Protein AF-A0A5M9R0D1-F1 (afdb_monomer)

Solvent-accessible surface area (backbone atoms only — not comparable to full-atom values): 7743 Å² total; per-residue (Å²): 134,61,75,64,62,59,51,53,53,52,51,52,53,47,53,52,51,51,54,54,49,53,52,51,51,52,52,52,51,53,52,53,54,50,51,51,53,50,50,55,55,48,50,54,52,50,55,50,50,54,51,52,51,52,50,52,55,50,52,50,54,50,50,53,50,52,51,51,52,49,50,51,53,48,35,38,50,50,3,21,46,46,2,55,67,51,36,71,78,80,89,55,74,71,44,83,40,80,31,70,21,68,15,65,28,95,96,36,54,11,42,14,43,31,42,33,42,24,77,42,96,42,34,37,39,38,39,35,41,18,42,21,86,84,73,52,73,50,73,51,76,49,77,46,78,59,131

pLDDT: mean 85.67, std 12.07, range [50.94, 98.44]

Organism: NCBI:txid368603

Sequence (147 aa):
MDATTSLEADVDALNTRVSNASKKANITSNVATGNRKDIDQHTVKIEKNALDMLKNRQDLRGLENDLRETNERLDNGLAANAALNGLFQPYGIGKLNITAAMGGYNSTQAVAVGTGYRFNENIAMKTGVSYTGSNDVMYNMAVNLEW

Structure (mmCIF, N/CA/C/O backbone):
data_AF-A0A5M9R0D1-F1
#
_entry.id   AF-A0A5M9R0D1-F1
#
loop_
_atom_site.group_PDB
_atom_site.id
_atom_site.type_symbol
_atom_site.label_atom_id
_atom_site.label_alt_id
_atom_site.label_comp_id
_atom_site.label_asym_id
_atom_site.label_entity_id
_atom_site.label_seq_id
_atom_site.pdbx_PDB_ins_code
_atom_site.Cartn_x
_atom_site.Cartn_y
_atom_site.Cartn_z
_atom_site.occupancy
_atom_site.B_iso_or_equiv
_atom_site.auth_seq_id
_atom_site.auth_comp_id
_atom_site.auth_asym_id
_atom_site.auth_atom_id
_atom_site.pdbx_PDB_model_num
ATOM 1 N N . MET A 1 1 ? 53.443 12.398 -64.880 1.00 58.84 1 MET A N 1
ATOM 2 C CA . MET A 1 1 ? 52.920 11.449 -63.877 1.00 58.84 1 MET A CA 1
ATOM 3 C C . MET A 1 1 ? 52.079 10.450 -64.629 1.00 58.84 1 MET A C 1
ATOM 5 O O . MET A 1 1 ? 51.246 10.871 -65.421 1.00 58.84 1 MET A O 1
ATOM 9 N N . ASP A 1 2 ? 52.415 9.177 -64.480 1.00 79.25 2 ASP A N 1
ATOM 10 C CA . ASP A 1 2 ? 51.814 8.072 -65.220 1.00 79.25 2 ASP A CA 1
ATOM 11 C C . ASP A 1 2 ? 50.401 7.789 -64.677 1.00 79.25 2 ASP A C 1
ATOM 13 O O . ASP A 1 2 ? 50.167 7.923 -63.474 1.00 79.25 2 ASP A O 1
ATOM 17 N N . ALA A 1 3 ? 49.444 7.454 -65.545 1.00 79.31 3 ALA A N 1
ATOM 18 C CA . ALA A 1 3 ? 48.027 7.293 -65.177 1.00 79.31 3 ALA A CA 1
ATOM 19 C C . ALA A 1 3 ? 47.795 6.170 -64.142 1.00 79.31 3 ALA A C 1
ATOM 21 O O . ALA A 1 3 ? 46.796 6.152 -63.419 1.00 79.31 3 ALA A O 1
ATOM 22 N N . THR A 1 4 ? 48.750 5.250 -64.053 1.00 82.50 4 THR A N 1
ATOM 23 C CA . THR A 1 4 ? 48.821 4.160 -63.079 1.00 82.50 4 THR A CA 1
ATOM 24 C C . THR A 1 4 ? 48.995 4.669 -61.648 1.00 82.50 4 THR A C 1
ATOM 26 O O . THR A 1 4 ? 48.262 4.239 -60.763 1.00 82.50 4 THR A O 1
ATOM 29 N N . THR A 1 5 ? 49.866 5.653 -61.414 1.00 87.62 5 THR A N 1
ATOM 30 C CA . THR A 1 5 ? 50.125 6.199 -60.069 1.00 87.62 5 THR A CA 1
ATOM 31 C C . THR A 1 5 ? 48.918 6.949 -59.498 1.00 87.62 5 THR A C 1
ATOM 33 O O . THR A 1 5 ? 48.657 6.894 -58.299 1.00 87.62 5 THR A O 1
ATOM 36 N N . SER A 1 6 ? 48.151 7.649 -60.342 1.00 86.94 6 SER A N 1
ATOM 37 C CA . SER A 1 6 ? 46.909 8.303 -59.902 1.00 86.94 6 SER A CA 1
ATOM 38 C C . SER A 1 6 ? 45.829 7.296 -59.507 1.00 86.94 6 SER A C 1
ATOM 40 O O . SER A 1 6 ? 45.101 7.529 -58.547 1.00 86.94 6 SER A O 1
ATOM 42 N N . LEU A 1 7 ? 45.751 6.165 -60.213 1.00 92.88 7 LEU A N 1
ATOM 43 C CA . LEU A 1 7 ? 44.775 5.120 -59.920 1.00 92.88 7 LEU A CA 1
ATOM 44 C C . LEU A 1 7 ? 45.079 4.412 -58.591 1.00 92.88 7 LEU A C 1
ATOM 46 O O . LEU A 1 7 ? 44.161 4.133 -57.825 1.00 92.88 7 LEU A O 1
ATOM 50 N N . GLU A 1 8 ? 46.354 4.156 -58.294 1.00 93.25 8 GLU A N 1
ATOM 51 C CA . GLU A 1 8 ? 46.781 3.566 -57.017 1.00 93.25 8 GLU A CA 1
ATOM 52 C C . GLU A 1 8 ? 46.383 4.447 -55.820 1.00 93.25 8 GLU A C 1
ATOM 54 O O . GLU A 1 8 ? 45.804 3.954 -54.851 1.00 93.25 8 GLU A O 1
ATOM 59 N N . ALA A 1 9 ? 46.585 5.765 -55.922 1.00 93.75 9 ALA A N 1
ATOM 60 C CA . ALA A 1 9 ? 46.195 6.710 -54.875 1.00 93.75 9 ALA A CA 1
ATOM 61 C C . ALA A 1 9 ? 44.672 6.732 -54.622 1.00 93.75 9 ALA A C 1
ATOM 63 O O . ALA A 1 9 ? 44.228 6.799 -53.471 1.00 93.75 9 ALA A O 1
ATOM 64 N N . ASP A 1 10 ? 43.863 6.639 -55.681 1.00 95.56 10 ASP A N 1
ATOM 65 C CA . ASP A 1 10 ? 42.402 6.579 -55.571 1.00 95.56 10 ASP A CA 1
ATOM 66 C C . ASP A 1 10 ? 41.926 5.275 -54.911 1.00 95.56 10 ASP A C 1
ATOM 68 O O . ASP A 1 10 ? 41.002 5.291 -54.088 1.00 95.56 10 ASP A O 1
ATOM 72 N N . VAL A 1 11 ? 42.577 4.148 -55.219 1.00 96.31 11 VAL A N 1
ATOM 73 C CA . VAL A 1 11 ? 42.298 2.845 -54.592 1.00 96.31 11 VAL A CA 1
ATOM 74 C C . VAL A 1 11 ? 42.611 2.880 -53.095 1.00 96.31 11 VAL A C 1
ATOM 76 O O . VAL A 1 11 ? 41.794 2.428 -52.289 1.00 96.31 11 VAL A O 1
ATOM 79 N N . ASP A 1 12 ? 43.729 3.477 -52.688 1.00 96.25 12 ASP A N 1
ATOM 80 C CA . ASP A 1 12 ? 44.092 3.615 -51.272 1.00 96.25 12 ASP A CA 1
ATOM 81 C C . ASP A 1 12 ? 43.126 4.526 -50.501 1.00 96.25 12 ASP A C 1
ATOM 83 O O . ASP A 1 12 ? 42.708 4.220 -49.371 1.00 96.25 12 ASP A O 1
ATOM 87 N N . ALA A 1 13 ? 42.698 5.625 -51.127 1.00 96.31 13 ALA A N 1
ATOM 88 C CA . ALA A 1 13 ? 41.679 6.505 -50.570 1.00 96.31 13 ALA A CA 1
ATOM 89 C C . ALA A 1 13 ? 40.337 5.771 -50.406 1.00 96.31 13 ALA A C 1
ATOM 91 O O . ALA A 1 13 ? 39.664 5.919 -49.376 1.00 96.31 13 ALA A O 1
ATOM 92 N N . LEU A 1 14 ? 39.954 4.946 -51.385 1.00 97.19 14 LEU A N 1
ATOM 93 C CA . LEU A 1 14 ? 38.749 4.123 -51.321 1.00 97.19 14 LEU A CA 1
ATOM 94 C C . LEU A 1 14 ? 38.843 3.074 -50.206 1.00 97.19 14 LEU A C 1
ATOM 96 O O . LEU A 1 14 ? 37.930 2.989 -49.384 1.00 97.19 14 LEU A O 1
ATOM 100 N N . ASN A 1 15 ? 39.956 2.346 -50.109 1.00 97.25 15 ASN A N 1
ATOM 101 C CA . ASN A 1 15 ? 40.205 1.365 -49.048 1.00 97.25 15 ASN A CA 1
ATOM 102 C C . ASN A 1 15 ? 40.094 1.997 -47.652 1.00 97.25 15 ASN A C 1
ATOM 104 O O . ASN A 1 15 ? 39.453 1.445 -46.752 1.00 97.25 15 ASN A O 1
ATOM 108 N N . THR A 1 16 ? 40.637 3.205 -47.483 1.00 97.75 16 THR A N 1
ATOM 109 C CA . THR A 1 16 ? 40.530 3.969 -46.233 1.00 97.75 16 THR A CA 1
ATOM 110 C C . THR A 1 16 ? 39.076 4.326 -45.907 1.00 97.75 16 THR A C 1
ATOM 112 O O . THR A 1 16 ? 38.624 4.144 -44.772 1.00 97.75 16 THR A O 1
ATOM 115 N N . ARG A 1 17 ? 38.304 4.796 -46.896 1.00 97.56 17 ARG A N 1
ATOM 116 C CA . ARG A 1 17 ? 36.876 5.120 -46.725 1.00 97.56 17 ARG A CA 1
ATOM 117 C C . ARG A 1 17 ? 36.049 3.889 -46.363 1.00 97.56 17 ARG A C 1
ATOM 119 O O . ARG A 1 17 ? 35.238 3.972 -45.442 1.00 97.56 17 ARG A O 1
ATOM 126 N N . VAL A 1 18 ? 36.281 2.759 -47.031 1.00 97.88 18 VAL A N 1
ATOM 127 C CA . VAL A 1 18 ? 35.612 1.480 -46.742 1.00 97.88 18 VAL A CA 1
ATOM 128 C C . VAL A 1 18 ? 35.929 1.017 -45.319 1.00 97.88 18 VAL A C 1
ATOM 130 O O . VAL A 1 18 ? 35.014 0.697 -44.565 1.00 97.88 18 VAL A O 1
ATOM 133 N N . SER A 1 19 ? 37.196 1.068 -44.899 1.00 97.75 19 SER A N 1
ATOM 134 C CA . SER A 1 19 ? 37.600 0.722 -43.528 1.00 97.75 19 SER A CA 1
ATOM 135 C C . SER A 1 19 ? 36.899 1.592 -42.476 1.00 97.75 19 SER A C 1
ATOM 137 O O . SER A 1 19 ? 36.357 1.085 -41.489 1.00 97.75 19 SER A O 1
ATOM 139 N N . ASN A 1 20 ? 36.830 2.906 -42.705 1.00 97.81 20 ASN A N 1
ATOM 140 C CA . ASN A 1 20 ? 36.145 3.833 -41.804 1.00 97.81 20 ASN A CA 1
ATOM 141 C C . ASN A 1 20 ? 34.626 3.601 -41.767 1.00 97.81 20 ASN A C 1
ATOM 143 O O . ASN A 1 20 ? 34.028 3.635 -40.689 1.00 97.81 20 ASN A O 1
ATOM 147 N N . ALA A 1 21 ? 34.005 3.324 -42.916 1.00 97.56 21 ALA A N 1
ATOM 148 C CA . ALA A 1 21 ? 32.588 2.985 -42.999 1.00 97.56 21 ALA A CA 1
ATOM 149 C C . ALA A 1 21 ? 32.273 1.696 -42.225 1.00 97.56 21 ALA A C 1
ATOM 151 O O . ALA A 1 21 ? 31.339 1.685 -41.424 1.00 97.56 21 ALA A O 1
ATOM 152 N N . SER A 1 22 ? 33.099 0.656 -42.370 1.00 97.88 22 SER A N 1
ATOM 153 C CA . SER A 1 22 ? 32.970 -0.602 -41.624 1.00 97.88 22 SER A CA 1
ATOM 154 C C . SER A 1 22 ? 33.104 -0.398 -40.113 1.00 97.88 22 SER A C 1
ATOM 156 O O . SER A 1 22 ? 32.299 -0.923 -39.343 1.00 97.88 22 SER A O 1
ATOM 158 N N . LYS A 1 23 ? 34.064 0.422 -39.659 1.00 98.06 23 LYS A N 1
ATOM 159 C CA . LYS A 1 23 ? 34.193 0.784 -38.234 1.00 98.06 23 LYS A CA 1
ATOM 160 C C . LYS A 1 23 ? 32.942 1.491 -37.715 1.00 98.06 23 LYS A C 1
ATOM 162 O O . LYS A 1 23 ? 32.435 1.129 -36.656 1.00 98.06 23 LYS A O 1
ATOM 167 N N . LYS A 1 24 ? 32.419 2.466 -38.466 1.00 97.75 24 LYS A N 1
ATOM 168 C CA . LYS A 1 24 ? 31.197 3.192 -38.096 1.00 97.75 24 LYS A CA 1
ATOM 169 C C . LYS A 1 24 ? 29.989 2.255 -38.030 1.00 97.75 24 LYS A C 1
ATOM 171 O O . LYS A 1 24 ? 29.246 2.318 -37.057 1.00 97.75 24 LYS A O 1
ATOM 176 N N . ALA A 1 25 ? 29.834 1.359 -39.004 1.00 97.81 25 ALA A N 1
ATOM 177 C CA . ALA A 1 25 ? 28.765 0.362 -39.022 1.00 97.81 25 ALA A CA 1
ATOM 178 C C . ALA A 1 25 ? 28.827 -0.569 -37.799 1.00 97.81 25 ALA A C 1
ATOM 180 O O . ALA A 1 25 ? 27.807 -0.797 -37.152 1.00 97.81 25 ALA A O 1
ATOM 181 N N . ASN A 1 26 ? 30.024 -1.030 -37.421 1.00 98.00 26 ASN A N 1
ATOM 182 C CA . ASN A 1 26 ? 30.219 -1.843 -36.218 1.00 98.00 26 ASN A CA 1
ATOM 183 C C . ASN A 1 26 ? 29.858 -1.082 -34.934 1.00 98.00 26 ASN A C 1
ATOM 185 O O . ASN A 1 26 ? 29.167 -1.626 -34.075 1.00 98.00 26 ASN A O 1
ATOM 189 N N . ILE A 1 27 ? 30.263 0.187 -34.811 1.00 98.19 27 ILE A N 1
ATOM 190 C CA . ILE A 1 27 ? 29.880 1.036 -33.671 1.00 98.19 27 ILE A CA 1
ATOM 191 C C . ILE A 1 27 ? 28.358 1.187 -33.607 1.00 98.19 27 ILE A C 1
ATOM 193 O O . ILE A 1 27 ? 27.767 0.980 -32.550 1.00 98.19 27 ILE A O 1
ATOM 197 N N . THR A 1 28 ? 27.711 1.500 -34.732 1.00 98.00 28 THR A N 1
ATOM 198 C CA . THR A 1 28 ? 26.250 1.627 -34.802 1.00 98.00 28 THR A CA 1
ATOM 199 C C . THR A 1 28 ? 25.550 0.322 -34.418 1.00 98.00 28 THR A C 1
ATOM 201 O O . THR A 1 28 ? 24.587 0.363 -33.658 1.00 98.00 28 THR A O 1
ATOM 204 N N . SER A 1 29 ? 26.054 -0.829 -34.872 1.00 98.25 29 SER A N 1
ATOM 205 C CA . SER A 1 29 ? 25.518 -2.149 -34.515 1.00 98.25 29 SER A CA 1
ATOM 206 C C . SER A 1 29 ? 25.630 -2.434 -33.012 1.00 98.25 29 SER A C 1
ATOM 208 O O . SER A 1 29 ? 24.664 -2.861 -32.373 1.00 98.25 29 SER A O 1
ATOM 210 N N . ASN A 1 30 ? 26.780 -2.114 -32.412 1.00 97.94 30 ASN A N 1
ATOM 211 C CA . ASN A 1 30 ? 27.001 -2.276 -30.976 1.00 97.94 30 ASN A CA 1
ATOM 212 C C . ASN A 1 30 ? 26.080 -1.369 -30.149 1.00 97.94 30 ASN A C 1
ATOM 214 O O . ASN A 1 30 ? 25.470 -1.835 -29.189 1.00 97.94 30 ASN A O 1
ATOM 218 N N . VAL A 1 31 ? 25.925 -0.100 -30.544 1.00 98.19 31 VAL A N 1
ATOM 219 C CA . VAL A 1 31 ? 25.007 0.842 -29.880 1.00 98.19 31 VAL A CA 1
ATOM 220 C C . VAL A 1 31 ? 23.558 0.372 -30.006 1.00 98.19 31 VAL A C 1
ATOM 222 O O . VAL A 1 31 ? 22.833 0.373 -29.017 1.00 98.19 31 VAL A O 1
ATOM 225 N N . ALA A 1 32 ? 23.132 -0.087 -31.186 1.00 98.12 32 ALA A N 1
ATOM 226 C CA . ALA A 1 32 ? 21.778 -0.604 -31.387 1.00 98.12 32 ALA A CA 1
ATOM 227 C C . ALA A 1 32 ? 21.498 -1.844 -30.522 1.00 98.12 32 ALA A C 1
ATOM 229 O O . ALA A 1 32 ? 20.422 -1.962 -29.935 1.00 98.12 32 ALA A O 1
ATOM 230 N N . THR A 1 33 ? 22.481 -2.738 -30.394 1.00 98.06 33 THR A N 1
ATOM 231 C CA . THR A 1 33 ? 22.392 -3.922 -29.528 1.00 98.06 33 THR A CA 1
ATOM 232 C C . THR A 1 33 ? 22.314 -3.530 -28.049 1.00 98.06 33 THR A C 1
ATOM 234 O O . THR A 1 33 ? 21.495 -4.079 -27.313 1.00 98.06 33 THR A O 1
ATOM 237 N N . GLY A 1 34 ? 23.117 -2.548 -27.623 1.00 98.44 34 GLY A N 1
ATOM 238 C CA . GLY A 1 34 ? 23.066 -1.983 -26.272 1.00 98.44 34 GLY A CA 1
ATOM 239 C C . GLY A 1 34 ? 21.702 -1.371 -25.956 1.00 98.44 34 GLY A C 1
ATOM 240 O O . GLY A 1 34 ? 21.052 -1.781 -25.001 1.00 98.44 34 GLY A O 1
ATOM 241 N N . ASN A 1 35 ? 21.208 -0.493 -26.830 1.00 98.31 35 ASN A N 1
ATOM 242 C CA . ASN A 1 35 ? 19.898 0.137 -26.672 1.00 98.31 35 ASN A CA 1
ATOM 243 C C . ASN A 1 35 ? 18.767 -0.895 -26.603 1.00 98.31 35 ASN A C 1
ATOM 245 O O . ASN A 1 35 ? 17.838 -0.730 -25.819 1.00 98.31 35 ASN A O 1
ATOM 249 N N . ARG A 1 36 ? 18.834 -1.970 -27.400 1.00 98.31 36 ARG A N 1
ATOM 250 C CA . ARG A 1 36 ? 17.836 -3.046 -27.342 1.00 98.31 36 ARG A CA 1
ATOM 251 C C . ARG A 1 36 ? 17.819 -3.721 -25.972 1.00 98.31 36 ARG A C 1
ATOM 253 O O . ARG A 1 36 ? 16.748 -3.900 -25.406 1.00 98.31 36 ARG A O 1
ATOM 260 N N . LYS A 1 37 ? 18.994 -4.018 -25.412 1.00 98.06 37 LYS A N 1
ATOM 261 C CA . LYS A 1 37 ? 19.111 -4.577 -24.061 1.00 98.06 37 LYS A CA 1
ATOM 262 C C . LYS A 1 37 ? 18.546 -3.627 -23.001 1.00 98.06 37 LYS A C 1
ATOM 264 O O . LYS A 1 37 ? 17.842 -4.080 -22.102 1.00 98.06 37 LYS A O 1
ATOM 269 N N . ASP A 1 38 ? 18.826 -2.333 -23.112 1.00 98.25 38 ASP A N 1
ATOM 270 C CA . ASP A 1 38 ? 18.318 -1.331 -22.170 1.00 98.25 38 ASP A CA 1
ATOM 271 C C . ASP A 1 38 ? 16.788 -1.209 -22.252 1.00 98.25 38 ASP A C 1
ATOM 273 O O . ASP A 1 38 ? 16.118 -1.143 -21.221 1.00 98.25 38 ASP A O 1
ATOM 277 N N . ILE A 1 39 ? 16.215 -1.260 -23.461 1.00 98.31 39 ILE A N 1
ATOM 278 C CA . ILE A 1 39 ? 14.759 -1.284 -23.683 1.00 98.31 39 ILE A CA 1
ATOM 279 C C . ILE A 1 39 ? 14.129 -2.529 -23.051 1.00 98.31 39 ILE A C 1
ATOM 281 O O . ILE A 1 39 ? 13.119 -2.411 -22.353 1.00 98.31 39 ILE A O 1
ATOM 285 N N . ASP A 1 40 ? 14.729 -3.705 -23.237 1.00 97.75 40 ASP A N 1
ATOM 286 C CA . ASP A 1 40 ? 14.233 -4.949 -22.641 1.00 97.75 40 ASP A CA 1
ATOM 287 C C . ASP A 1 40 ? 14.253 -4.853 -21.102 1.00 97.75 40 ASP A C 1
ATOM 289 O O . ASP A 1 40 ? 13.270 -5.169 -20.429 1.00 97.75 40 ASP A O 1
ATOM 293 N N . GLN A 1 41 ? 15.333 -4.314 -20.523 1.00 98.12 41 GLN A N 1
ATOM 294 C CA . GLN A 1 41 ? 15.428 -4.075 -19.078 1.00 98.12 41 GLN A CA 1
ATOM 295 C C . GLN A 1 41 ? 14.408 -3.049 -18.573 1.00 98.12 41 GLN A C 1
ATOM 297 O O . GLN A 1 41 ? 13.837 -3.218 -17.493 1.00 98.12 41 GLN A O 1
ATOM 302 N N . HIS A 1 42 ? 14.186 -1.969 -19.320 1.00 98.06 42 HIS A N 1
ATOM 303 C CA . HIS A 1 42 ? 13.203 -0.948 -18.970 1.00 98.06 42 HIS A CA 1
ATOM 304 C C . HIS A 1 42 ? 11.779 -1.496 -19.029 1.00 98.06 42 HIS A C 1
ATOM 306 O O . HIS A 1 42 ? 10.992 -1.191 -18.138 1.00 98.06 42 HIS A O 1
ATOM 312 N N . THR A 1 43 ? 11.473 -2.355 -20.001 1.00 98.06 43 THR A N 1
ATOM 313 C CA . THR A 1 43 ? 10.173 -3.032 -20.114 1.00 98.06 43 THR A CA 1
ATOM 314 C C . THR A 1 43 ? 9.870 -3.835 -18.848 1.00 98.06 43 THR A C 1
ATOM 316 O O . THR A 1 43 ? 8.840 -3.613 -18.216 1.00 98.06 43 THR A O 1
ATOM 319 N N . VAL A 1 44 ? 10.823 -4.648 -18.380 1.00 97.88 44 VAL A N 1
ATOM 320 C CA . VAL A 1 44 ? 10.673 -5.418 -17.130 1.00 97.88 44 VAL A CA 1
ATOM 321 C C . VAL A 1 44 ? 10.482 -4.505 -15.909 1.00 97.88 44 VAL A C 1
ATOM 323 O O . VAL A 1 44 ? 9.652 -4.778 -15.041 1.00 97.88 44 VAL A O 1
ATOM 326 N N . LYS A 1 45 ? 11.227 -3.393 -15.819 1.00 97.81 45 LYS A N 1
ATOM 327 C CA . LYS A 1 45 ? 11.059 -2.421 -14.721 1.00 97.81 45 LYS A CA 1
ATOM 328 C C . LYS A 1 45 ? 9.682 -1.754 -14.746 1.00 97.81 45 LYS A C 1
ATOM 330 O O . LYS A 1 45 ? 9.105 -1.538 -13.684 1.00 97.81 45 LYS A O 1
ATOM 335 N N . ILE A 1 46 ? 9.163 -1.429 -15.929 1.00 97.81 46 ILE A N 1
ATOM 336 C CA . ILE A 1 46 ? 7.834 -0.831 -16.099 1.00 97.81 46 ILE A CA 1
ATOM 337 C C . ILE A 1 46 ? 6.747 -1.814 -15.658 1.00 97.81 46 ILE A C 1
ATOM 339 O O . ILE A 1 46 ? 5.862 -1.423 -14.902 1.00 97.81 46 ILE A O 1
ATOM 343 N N . GLU A 1 47 ? 6.839 -3.085 -16.055 1.00 97.00 47 GLU A N 1
ATOM 344 C CA . GLU A 1 47 ? 5.904 -4.129 -15.617 1.00 97.00 47 GLU A CA 1
ATOM 345 C C . GLU A 1 47 ? 5.907 -4.289 -14.093 1.00 97.00 47 GLU A C 1
ATOM 347 O O . GLU A 1 47 ? 4.848 -4.308 -13.463 1.00 97.00 47 GLU A O 1
ATOM 352 N N . LYS A 1 48 ? 7.095 -4.318 -13.477 1.00 97.56 48 LYS A N 1
ATOM 353 C CA . LYS A 1 48 ? 7.219 -4.371 -12.017 1.00 97.56 48 LYS A CA 1
ATOM 354 C C . LYS A 1 48 ? 6.600 -3.144 -11.344 1.00 97.56 48 LYS A C 1
ATOM 356 O O . LYS A 1 48 ? 5.816 -3.296 -10.412 1.00 97.56 48 LYS A O 1
ATOM 361 N N . ASN A 1 49 ? 6.901 -1.944 -11.836 1.00 97.44 49 ASN A N 1
ATOM 362 C CA . ASN A 1 49 ? 6.324 -0.713 -11.296 1.00 97.44 49 ASN A CA 1
ATOM 363 C C . ASN A 1 49 ? 4.793 -0.701 -11.424 1.00 97.44 49 ASN A C 1
ATOM 365 O O . ASN A 1 49 ? 4.114 -0.240 -10.512 1.00 97.44 49 ASN A O 1
ATOM 369 N N . ALA A 1 50 ? 4.236 -1.228 -12.519 1.00 97.06 50 ALA A N 1
ATOM 370 C CA . ALA A 1 50 ? 2.790 -1.340 -12.691 1.00 97.06 50 ALA A CA 1
ATOM 371 C C . ALA A 1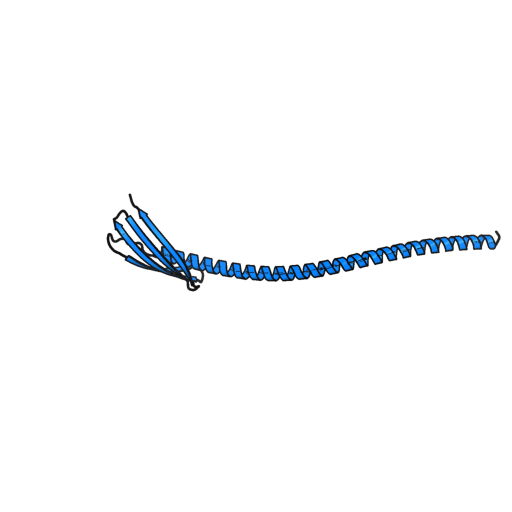 50 ? 2.155 -2.258 -11.630 1.00 97.06 50 ALA A C 1
ATOM 373 O O . ALA A 1 50 ? 1.112 -1.914 -11.070 1.00 97.06 50 ALA A O 1
ATOM 374 N N . LEU A 1 51 ? 2.800 -3.383 -11.301 1.00 96.94 51 LEU A N 1
ATOM 375 C CA . LEU A 1 51 ? 2.364 -4.276 -10.221 1.00 96.94 51 LEU A CA 1
ATOM 376 C C . LEU A 1 51 ? 2.454 -3.604 -8.845 1.00 96.94 51 LEU A C 1
ATOM 378 O O . LEU A 1 51 ? 1.492 -3.654 -8.077 1.00 96.94 51 LEU A O 1
ATOM 382 N N . ASP A 1 52 ? 3.566 -2.927 -8.552 1.00 97.25 52 ASP A N 1
ATOM 383 C CA . ASP A 1 52 ? 3.750 -2.208 -7.288 1.00 97.25 52 ASP A CA 1
ATOM 384 C C . ASP A 1 52 ? 2.705 -1.088 -7.130 1.00 97.25 52 ASP A C 1
ATOM 386 O O . ASP A 1 52 ? 2.132 -0.911 -6.055 1.00 97.25 52 ASP A O 1
ATOM 390 N N . MET A 1 53 ? 2.366 -0.374 -8.210 1.00 96.81 53 MET A N 1
ATOM 391 C CA . MET A 1 53 ? 1.287 0.618 -8.205 1.00 96.81 53 MET A CA 1
ATOM 392 C C . MET A 1 53 ? -0.083 -0.002 -7.914 1.00 96.81 53 MET A C 1
ATOM 394 O O . MET A 1 53 ? -0.870 0.592 -7.176 1.00 96.81 53 MET A O 1
ATOM 398 N N . LEU A 1 54 ? -0.394 -1.176 -8.473 1.00 96.00 54 LEU A N 1
ATOM 399 C CA . LEU A 1 54 ? -1.652 -1.875 -8.188 1.00 96.00 54 LEU A CA 1
ATOM 400 C C . LEU A 1 54 ? -1.741 -2.280 -6.716 1.00 96.00 54 LEU A C 1
ATOM 402 O O . LEU A 1 54 ? -2.770 -2.039 -6.083 1.00 96.00 54 LEU A O 1
ATOM 406 N N . LYS A 1 55 ? -0.650 -2.819 -6.165 1.00 96.12 55 LYS A N 1
ATOM 407 C CA . LYS A 1 55 ? -0.565 -3.177 -4.750 1.00 96.12 55 LYS A CA 1
ATOM 408 C C . LYS A 1 55 ? -0.724 -1.951 -3.853 1.00 96.12 55 LYS A C 1
ATOM 410 O O . LYS A 1 55 ? -1.595 -1.943 -2.993 1.00 96.12 55 LYS A O 1
ATOM 415 N N . ASN A 1 56 ? 0.008 -0.872 -4.125 1.00 96.62 56 ASN A N 1
ATOM 416 C CA . ASN A 1 56 ? -0.115 0.371 -3.363 1.00 96.62 56 ASN A CA 1
ATOM 417 C C . ASN A 1 56 ? -1.547 0.924 -3.393 1.00 96.62 56 ASN A C 1
ATOM 419 O O . ASN A 1 56 ? -2.041 1.406 -2.381 1.00 96.62 56 ASN A O 1
ATOM 423 N N . ARG A 1 57 ? -2.254 0.837 -4.529 1.00 95.38 57 ARG A N 1
ATOM 424 C CA . ARG A 1 57 ? -3.668 1.250 -4.608 1.00 95.38 57 ARG A CA 1
ATOM 425 C C . ARG A 1 57 ? -4.586 0.376 -3.758 1.00 95.38 57 ARG A C 1
ATOM 427 O O . ARG A 1 57 ? -5.570 0.889 -3.231 1.00 95.38 57 ARG A O 1
ATOM 434 N N . GLN A 1 58 ? -4.305 -0.919 -3.657 1.00 94.94 58 GLN A N 1
ATOM 435 C CA . GLN A 1 58 ? -5.044 -1.823 -2.782 1.00 94.94 58 GLN A CA 1
ATOM 436 C C . GLN A 1 58 ? -4.777 -1.496 -1.310 1.00 94.94 58 GLN A C 1
ATOM 438 O O . GLN A 1 58 ? -5.730 -1.335 -0.551 1.00 94.94 58 GLN A O 1
ATOM 443 N N . ASP A 1 59 ? -3.510 -1.317 -0.941 1.00 95.62 59 ASP A N 1
ATOM 444 C CA . ASP A 1 59 ? -3.097 -0.996 0.426 1.00 95.62 59 ASP A CA 1
ATOM 445 C C . ASP A 1 59 ? -3.672 0.359 0.875 1.00 95.62 59 ASP A C 1
ATOM 447 O O . ASP A 1 59 ? -4.202 0.472 1.977 1.00 95.62 59 ASP A O 1
ATOM 451 N N . LEU A 1 60 ? -3.678 1.370 -0.005 1.00 96.31 60 LEU A N 1
ATOM 452 C CA . LEU A 1 60 ? -4.296 2.674 0.269 1.00 96.31 60 LEU A CA 1
ATOM 453 C C . LEU A 1 60 ? -5.806 2.577 0.509 1.00 96.31 60 LEU A C 1
ATOM 455 O O . LEU A 1 60 ? -6.319 3.252 1.393 1.00 96.31 60 LEU A O 1
ATOM 459 N N . ARG A 1 61 ? -6.520 1.731 -0.242 1.00 94.44 61 ARG A N 1
ATOM 460 C CA . ARG A 1 61 ? -7.955 1.490 -0.006 1.00 94.44 61 ARG A CA 1
ATOM 461 C C . ARG A 1 61 ? -8.205 0.774 1.318 1.00 94.44 61 ARG A C 1
ATOM 463 O O . ARG A 1 61 ? -9.207 1.049 1.969 1.00 94.44 61 ARG A O 1
ATOM 470 N N . GLY A 1 62 ? -7.316 -0.144 1.701 1.00 94.69 62 GLY A N 1
ATOM 471 C CA . GLY A 1 62 ? -7.341 -0.771 3.022 1.00 94.69 62 GLY A CA 1
ATOM 472 C C . GLY A 1 62 ? -7.182 0.277 4.119 1.00 94.69 62 GLY A C 1
ATOM 473 O O . GLY A 1 62 ? -8.052 0.407 4.971 1.00 94.69 62 GLY A O 1
ATOM 474 N N . LEU A 1 63 ? -6.147 1.111 4.006 1.00 95.38 63 LEU A N 1
ATOM 475 C CA . LEU A 1 63 ? -5.882 2.188 4.956 1.00 95.38 63 LEU A CA 1
ATOM 476 C C . LEU A 1 63 ? -7.036 3.195 5.052 1.00 95.38 63 LEU A C 1
ATOM 478 O O . LEU A 1 63 ? -7.360 3.646 6.143 1.00 95.38 63 LEU A O 1
ATOM 482 N N . GLU A 1 64 ? -7.669 3.554 3.935 1.00 94.94 64 GLU A N 1
ATOM 483 C CA . GLU A 1 64 ? -8.834 4.448 3.927 1.00 94.94 64 GLU A CA 1
ATOM 484 C C . GLU A 1 64 ? -10.015 3.853 4.710 1.00 94.94 64 GLU A C 1
ATOM 486 O O . GLU A 1 64 ? -10.658 4.555 5.492 1.00 94.94 64 GLU A O 1
ATOM 491 N N . ASN A 1 65 ? -10.269 2.550 4.552 1.00 94.12 65 ASN A N 1
ATOM 492 C CA . ASN A 1 65 ? -11.301 1.855 5.318 1.00 94.12 65 ASN A CA 1
ATOM 493 C C . ASN A 1 65 ? -10.958 1.796 6.808 1.00 94.12 65 ASN A C 1
ATOM 495 O O . ASN A 1 65 ? -11.810 2.141 7.626 1.00 94.12 65 ASN A O 1
ATOM 499 N N . ASP A 1 66 ? -9.722 1.426 7.144 1.00 94.50 66 ASP A N 1
ATOM 500 C CA . ASP A 1 66 ? -9.255 1.330 8.528 1.00 94.50 66 ASP A CA 1
ATOM 501 C C . ASP A 1 66 ? -9.290 2.700 9.225 1.00 94.50 66 ASP A C 1
ATOM 503 O O . ASP A 1 66 ? -9.671 2.802 10.392 1.00 94.50 66 ASP A O 1
ATOM 507 N N . LEU A 1 67 ? -8.936 3.779 8.515 1.00 94.25 67 LEU A N 1
ATOM 508 C CA . LEU A 1 67 ?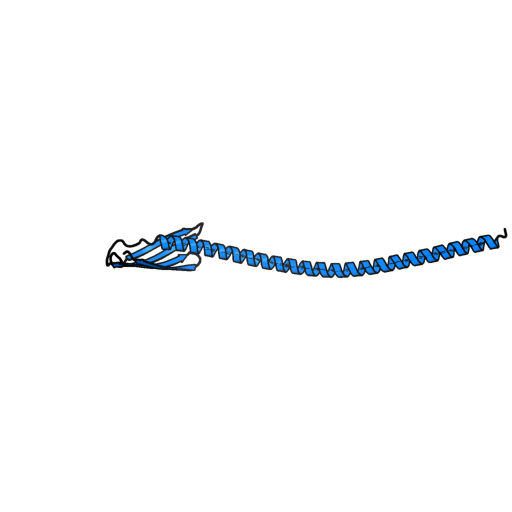 -9.017 5.147 9.033 1.00 94.25 67 LEU A CA 1
ATOM 509 C C . LEU A 1 67 ? -10.461 5.577 9.275 1.00 94.25 67 LEU A C 1
ATOM 511 O O . LEU A 1 67 ? -10.743 6.181 10.310 1.00 94.25 67 LEU A O 1
ATOM 515 N N . ARG A 1 68 ? -11.377 5.258 8.355 1.00 91.44 68 ARG A N 1
ATOM 516 C CA . ARG A 1 68 ? -12.803 5.538 8.544 1.00 91.44 68 ARG A CA 1
ATOM 517 C C . ARG A 1 68 ? -13.354 4.785 9.753 1.00 91.44 68 ARG A C 1
ATOM 519 O O . ARG A 1 68 ? -13.985 5.409 10.597 1.00 91.44 68 ARG A O 1
ATOM 526 N N . GLU A 1 69 ? -13.065 3.492 9.873 1.00 90.75 69 GLU A N 1
ATOM 527 C CA . GLU A 1 69 ? -13.498 2.681 11.016 1.00 90.75 69 GLU A CA 1
ATOM 528 C C . GLU A 1 69 ? -12.895 3.194 12.330 1.00 90.75 69 GLU A C 1
ATOM 530 O O . GLU A 1 69 ? -13.586 3.311 13.340 1.00 90.75 69 GLU A O 1
ATOM 535 N N . THR A 1 70 ? -11.613 3.563 12.322 1.00 90.69 70 THR A N 1
ATOM 536 C CA . THR A 1 70 ? -10.956 4.157 13.492 1.00 90.69 70 THR A CA 1
ATOM 537 C C . THR A 1 70 ? -11.629 5.466 13.894 1.00 90.69 70 THR A C 1
ATOM 539 O O . THR A 1 70 ? -11.874 5.683 15.078 1.00 90.69 70 THR A O 1
ATOM 542 N N . ASN A 1 71 ? -11.958 6.330 12.930 1.00 91.00 71 ASN A N 1
ATOM 543 C CA . ASN A 1 71 ? -12.643 7.587 13.206 1.00 91.00 71 ASN A CA 1
ATOM 544 C C . ASN A 1 71 ? -14.056 7.357 13.763 1.00 91.00 71 ASN A C 1
ATOM 546 O O . ASN A 1 71 ? -14.438 8.003 14.733 1.00 91.00 71 ASN A O 1
ATOM 550 N N . GLU A 1 72 ? -14.804 6.399 13.212 1.00 89.88 72 GLU A N 1
ATOM 551 C CA . GLU A 1 72 ? -16.119 6.011 13.732 1.00 89.88 72 GLU A CA 1
ATOM 552 C C . GLU A 1 72 ? -16.021 5.511 15.179 1.00 89.88 72 GLU A C 1
ATOM 554 O O . GLU A 1 72 ? -16.732 6.014 16.048 1.00 89.88 72 GLU A O 1
ATOM 559 N N . ARG A 1 73 ? -15.085 4.598 15.475 1.00 88.38 73 ARG A N 1
ATOM 560 C CA . ARG A 1 73 ? -14.839 4.097 16.840 1.00 88.38 73 ARG A CA 1
ATOM 561 C C . ARG A 1 73 ? -14.428 5.205 17.810 1.00 88.38 73 ARG A C 1
ATOM 563 O O . ARG A 1 73 ? -14.825 5.177 18.974 1.00 88.38 73 ARG A O 1
ATOM 570 N N . LEU A 1 74 ? -13.642 6.184 17.358 1.00 88.31 74 LEU A N 1
ATOM 571 C CA . LEU A 1 74 ? -13.277 7.351 18.167 1.00 88.31 74 LEU A CA 1
ATOM 572 C C . LEU A 1 74 ? -14.493 8.230 18.465 1.00 88.31 74 LEU A C 1
ATOM 574 O O . LEU A 1 74 ? -14.715 8.569 19.628 1.00 88.31 74 LEU A O 1
ATOM 578 N N . ASP A 1 75 ? -15.305 8.549 17.457 1.00 90.19 75 ASP A N 1
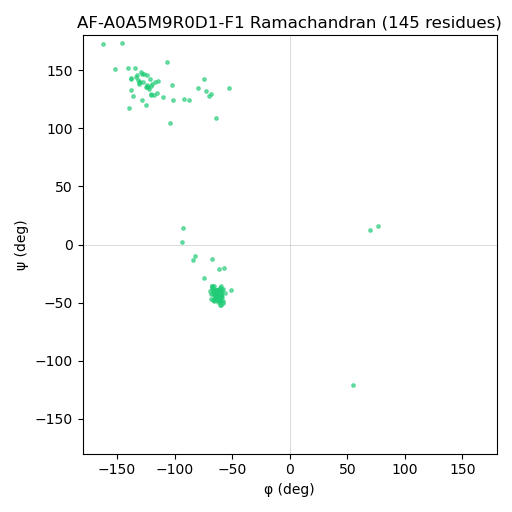ATOM 579 C CA . ASP A 1 75 ? -16.536 9.324 17.631 1.00 90.19 75 ASP A CA 1
ATOM 580 C C . ASP A 1 75 ? -17.511 8.603 18.582 1.00 90.19 75 ASP A C 1
ATOM 582 O O . ASP A 1 75 ? -18.057 9.219 19.504 1.00 90.19 75 ASP A O 1
ATOM 586 N N . ASN A 1 76 ? -17.667 7.282 18.426 1.00 87.44 76 ASN A N 1
ATOM 587 C CA . ASN A 1 76 ? -18.430 6.419 19.332 1.00 87.44 76 ASN A CA 1
ATOM 588 C C . ASN A 1 76 ? -17.881 6.492 20.761 1.00 87.44 76 ASN A C 1
ATOM 590 O O . ASN A 1 76 ? -18.636 6.742 21.702 1.00 87.44 76 ASN A O 1
ATOM 594 N N . GLY A 1 77 ? -16.570 6.331 20.938 1.00 84.81 77 GLY A N 1
ATOM 595 C CA . GLY A 1 77 ? -15.941 6.366 22.254 1.00 84.81 77 GLY A CA 1
ATOM 596 C C . GLY A 1 77 ? -16.076 7.722 22.952 1.00 84.81 77 GLY A C 1
ATOM 597 O O . GLY A 1 77 ? -16.345 7.796 24.152 1.00 84.81 77 GLY A O 1
ATOM 598 N N . LEU A 1 78 ? -15.957 8.820 22.206 1.00 86.44 78 LEU A N 1
ATOM 599 C CA . LEU A 1 78 ? -16.141 10.169 22.738 1.00 86.44 78 LEU A CA 1
ATOM 600 C C . LEU A 1 78 ? -17.601 10.437 23.119 1.00 86.44 78 LEU A C 1
ATOM 602 O O . LEU A 1 78 ? -17.851 10.965 24.205 1.00 86.44 78 LEU A O 1
ATOM 606 N N . ALA A 1 79 ? -18.564 10.024 22.289 1.00 84.38 79 ALA A N 1
ATOM 607 C CA . ALA A 1 79 ? -19.988 10.120 22.609 1.00 84.38 79 ALA A CA 1
ATOM 608 C C . ALA A 1 79 ? -20.334 9.301 23.863 1.00 84.38 79 ALA A C 1
ATOM 610 O O . ALA A 1 79 ? -21.024 9.787 24.763 1.00 84.38 79 ALA A O 1
ATOM 611 N N . ALA A 1 80 ? -19.811 8.077 23.952 1.00 83.44 80 ALA A N 1
ATOM 612 C CA . ALA A 1 80 ? -19.986 7.182 25.089 1.00 83.44 80 ALA A CA 1
ATOM 613 C C . ALA A 1 80 ? -19.384 7.769 26.370 1.00 83.44 80 ALA A C 1
ATOM 615 O O . ALA A 1 80 ? -20.028 7.768 27.417 1.00 83.44 80 ALA A O 1
ATOM 616 N N . ASN A 1 81 ? -18.195 8.36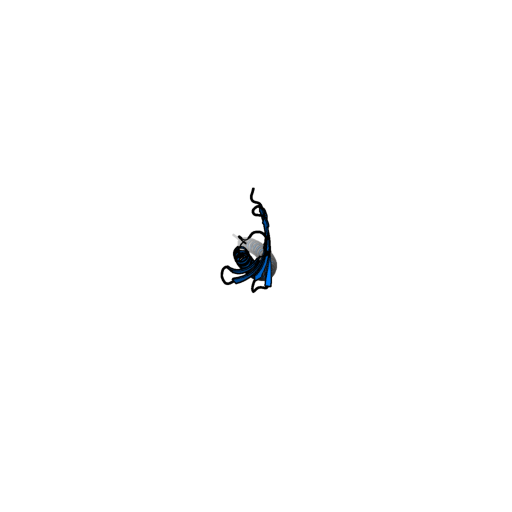3 26.286 1.00 83.50 81 ASN A N 1
ATOM 617 C CA . ASN A 1 81 ? -17.573 9.059 27.406 1.00 83.50 81 ASN A CA 1
ATOM 618 C C . ASN A 1 81 ? -18.371 10.305 27.830 1.00 83.50 81 ASN A C 1
ATOM 620 O O . ASN A 1 81 ? -18.568 10.544 29.021 1.00 83.50 81 ASN A O 1
ATOM 624 N N . ALA A 1 82 ? -18.887 11.091 26.882 1.00 80.00 82 ALA A N 1
ATOM 625 C CA . ALA A 1 82 ? -19.774 12.212 27.190 1.00 80.00 82 ALA A CA 1
ATOM 626 C C . ALA A 1 82 ? -21.037 11.733 27.927 1.00 80.00 82 ALA A C 1
ATOM 628 O O . ALA A 1 82 ? -21.421 12.322 28.938 1.00 80.00 82 ALA A O 1
ATOM 629 N N . ALA A 1 83 ? -21.623 10.615 27.487 1.00 78.69 83 ALA A N 1
ATOM 630 C CA . ALA A 1 83 ? -22.742 9.975 28.165 1.00 78.69 83 ALA A CA 1
ATOM 631 C C . ALA A 1 83 ? -22.342 9.525 29.583 1.00 78.69 83 ALA A C 1
ATOM 633 O O . ALA A 1 83 ? -23.018 9.878 30.543 1.00 78.69 83 ALA A O 1
ATOM 634 N N . LEU A 1 84 ? -21.204 8.839 29.746 1.00 75.81 84 LEU A N 1
ATOM 635 C CA . LEU A 1 84 ? -20.673 8.379 31.039 1.00 75.81 84 LEU A CA 1
ATOM 636 C C . LEU A 1 84 ? -20.388 9.519 32.032 1.00 75.81 84 LEU A C 1
ATOM 638 O O . LEU A 1 84 ? -20.601 9.362 33.238 1.00 75.81 84 LEU A O 1
ATOM 642 N N . ASN A 1 85 ? -19.923 10.671 31.547 1.00 77.56 85 ASN A N 1
ATOM 643 C CA . ASN A 1 85 ? -19.736 11.873 32.363 1.00 77.56 85 ASN A CA 1
ATOM 644 C C . ASN A 1 85 ? -21.062 12.558 32.704 1.00 77.56 85 ASN A C 1
ATOM 646 O O . ASN A 1 85 ? -21.184 13.146 33.777 1.00 77.56 85 ASN A O 1
ATOM 650 N N . GLY A 1 86 ? -22.069 12.423 31.839 1.00 65.25 86 GLY A N 1
ATOM 651 C CA . GLY A 1 86 ? -23.439 12.846 32.109 1.00 65.25 86 GLY A CA 1
ATOM 652 C C . GLY A 1 86 ? -24.142 12.032 33.202 1.00 65.25 86 GLY A C 1
ATOM 653 O O . GLY A 1 86 ? -25.189 12.463 33.685 1.00 65.25 86 GLY A O 1
ATOM 654 N N . LEU A 1 87 ? -23.591 10.885 33.635 1.00 68.19 87 LEU A N 1
ATOM 655 C CA . LEU A 1 87 ? -24.142 10.139 34.770 1.00 68.19 87 LEU A CA 1
ATOM 656 C C . LEU A 1 87 ? -24.032 10.981 36.038 1.00 68.19 87 LEU A C 1
ATOM 658 O O . LEU A 1 87 ? -22.946 11.157 36.608 1.00 68.19 87 LEU A O 1
ATOM 662 N N . PHE A 1 88 ? -25.197 11.438 36.486 1.00 56.34 88 PHE A N 1
ATOM 663 C CA . PHE A 1 88 ? -25.363 12.222 37.695 1.00 56.34 88 PHE A CA 1
ATOM 664 C C . PHE A 1 88 ? -24.719 11.518 38.899 1.00 56.34 88 PHE A C 1
ATOM 666 O O . PHE A 1 88 ? -24.857 10.307 39.090 1.00 56.34 88 PHE A O 1
ATOM 673 N N . GLN A 1 89 ? -23.979 12.276 39.706 1.00 56.84 89 GLN A N 1
ATOM 674 C CA . GLN A 1 89 ? -23.352 11.762 40.920 1.00 56.84 89 GLN A CA 1
ATOM 675 C C . GLN A 1 89 ? -24.304 11.988 42.103 1.00 56.84 89 GLN A C 1
ATOM 677 O O . GLN A 1 89 ? -24.743 13.117 42.317 1.00 56.84 89 GLN A O 1
ATOM 682 N N . PRO A 1 90 ? -24.668 10.945 42.866 1.00 54.19 90 PRO A N 1
ATOM 683 C CA . PRO A 1 90 ? -25.675 11.076 43.909 1.00 54.19 90 PRO A CA 1
ATOM 684 C C . PRO A 1 90 ? -25.196 11.906 45.105 1.00 54.19 90 PRO A C 1
ATOM 686 O O . PRO A 1 90 ? -24.180 11.601 45.727 1.00 54.19 90 PRO A O 1
ATOM 689 N N . TYR A 1 91 ? -25.989 12.910 45.489 1.00 50.94 91 TYR A N 1
ATOM 690 C CA . TYR A 1 91 ? -25.795 13.703 46.713 1.00 50.94 91 TYR A CA 1
ATOM 691 C C . TYR A 1 91 ? -26.353 13.022 47.983 1.00 50.94 91 TYR A C 1
ATOM 693 O O . TYR A 1 91 ? -26.096 13.485 49.087 1.00 50.94 91 TYR A O 1
ATOM 701 N N . GLY A 1 92 ? -27.108 11.922 47.854 1.00 54.69 92 GLY A N 1
ATOM 702 C CA . GLY A 1 92 ? -27.733 11.227 48.988 1.00 54.69 92 GLY A CA 1
ATOM 703 C C . GLY A 1 92 ? -26.825 10.181 49.644 1.00 54.69 92 GLY A C 1
ATOM 704 O O . GLY A 1 92 ? -26.374 9.251 48.979 1.00 54.69 92 GLY A O 1
ATOM 705 N N . ILE A 1 93 ? -26.602 10.305 50.953 1.00 56.53 93 ILE A N 1
ATOM 706 C CA . ILE A 1 93 ? -25.839 9.350 51.775 1.00 56.53 93 ILE A CA 1
ATOM 707 C C . ILE A 1 93 ? -26.674 8.071 51.984 1.00 56.53 93 ILE A C 1
ATOM 709 O O . ILE A 1 93 ? -27.861 8.153 52.310 1.00 56.53 93 ILE A O 1
ATOM 713 N N . GLY A 1 94 ? -26.078 6.888 51.781 1.00 57.78 94 GLY A N 1
ATOM 714 C CA . GLY A 1 94 ? -26.696 5.593 52.110 1.00 57.78 94 GLY A CA 1
ATOM 715 C C . GLY A 1 94 ? -27.773 5.078 51.143 1.00 57.78 94 GLY A C 1
ATOM 716 O O . GLY A 1 94 ? -28.535 4.184 51.508 1.00 57.78 94 GLY A O 1
ATOM 717 N N . LYS A 1 95 ? -27.873 5.616 49.917 1.00 62.41 95 LYS A N 1
ATOM 718 C CA . LYS A 1 95 ? -28.841 5.157 48.900 1.00 62.41 95 LYS A CA 1
ATOM 719 C C . LYS A 1 95 ? -28.150 4.739 47.602 1.00 62.41 95 LYS A C 1
ATOM 721 O O . LYS A 1 95 ? -27.292 5.453 47.084 1.00 62.41 95 LYS A O 1
ATOM 726 N N . LEU A 1 96 ? -28.573 3.599 47.051 1.00 65.88 96 LEU A N 1
ATOM 727 C CA . LEU A 1 96 ? -28.233 3.178 45.691 1.00 65.88 96 LEU A CA 1
ATOM 728 C C . LEU A 1 96 ? -28.925 4.110 44.691 1.00 65.88 96 LEU A C 1
ATOM 730 O O . LEU A 1 96 ? -30.134 4.318 44.782 1.00 65.88 96 LEU A O 1
ATOM 734 N N . ASN A 1 97 ? -28.174 4.651 43.735 1.00 65.31 97 ASN A N 1
ATOM 735 C CA . ASN A 1 97 ? -28.719 5.484 42.668 1.00 65.31 97 ASN A CA 1
ATOM 736 C C . ASN A 1 97 ? -28.414 4.846 41.319 1.00 65.31 97 ASN A C 1
ATOM 738 O O . ASN A 1 97 ? -27.269 4.498 41.040 1.00 65.31 97 ASN A O 1
ATOM 742 N N . ILE A 1 98 ? -29.445 4.706 40.492 1.00 76.94 98 ILE A N 1
ATOM 743 C CA . ILE A 1 98 ? -29.323 4.262 39.106 1.00 76.94 98 ILE A CA 1
ATOM 744 C C . ILE A 1 98 ? -29.419 5.516 38.247 1.00 76.94 98 ILE A C 1
ATOM 746 O O . ILE A 1 98 ? -30.379 6.276 38.369 1.00 76.94 98 ILE A O 1
ATOM 750 N N . THR A 1 99 ? -28.415 5.751 37.413 1.00 70.94 99 THR A N 1
ATOM 751 C CA . THR A 1 99 ? -28.352 6.911 36.533 1.00 70.94 99 THR A CA 1
ATOM 752 C C . THR A 1 99 ? -28.224 6.460 35.092 1.00 70.94 99 THR A C 1
ATOM 754 O O . THR A 1 99 ? -27.459 5.561 34.757 1.00 70.94 99 THR A O 1
ATOM 757 N N . ALA A 1 100 ? -29.023 7.076 34.233 1.00 81.56 100 ALA A N 1
ATOM 758 C CA . ALA A 1 100 ? -28.944 6.917 32.796 1.00 81.56 100 ALA A CA 1
ATOM 759 C C . ALA A 1 100 ? -28.661 8.293 32.203 1.00 81.56 100 ALA A C 1
ATOM 761 O O . ALA A 1 100 ? -29.225 9.294 32.646 1.00 81.56 100 ALA A O 1
ATOM 762 N N . ALA A 1 101 ? -27.771 8.342 31.229 1.00 79.00 101 ALA A N 1
ATOM 763 C CA . ALA A 1 101 ? -27.394 9.555 30.538 1.00 79.00 101 ALA A CA 1
ATOM 764 C C . ALA A 1 101 ? -27.230 9.250 29.056 1.00 79.00 101 ALA A C 1
ATOM 766 O O . ALA A 1 101 ? -26.896 8.137 28.665 1.00 79.00 101 ALA A O 1
ATOM 767 N N . MET A 1 102 ? -27.459 10.250 28.222 1.00 82.81 102 MET A N 1
ATOM 768 C CA . MET A 1 102 ? -27.233 10.162 26.789 1.00 82.81 102 MET A CA 1
ATOM 769 C C . MET A 1 102 ? -26.210 11.228 26.424 1.00 82.81 102 MET A C 1
ATOM 771 O O . MET A 1 102 ? -26.269 12.348 26.928 1.00 82.81 102 MET A O 1
ATOM 775 N N . GLY A 1 103 ? -25.253 10.862 25.589 1.00 78.81 103 GLY A N 1
ATOM 776 C CA . GLY A 1 103 ? -24.177 11.722 25.126 1.00 78.81 103 GLY A CA 1
ATOM 777 C C . GLY A 1 103 ? -24.093 11.659 23.614 1.00 78.81 103 GLY A C 1
ATOM 778 O O . GLY A 1 103 ? -24.419 10.644 23.004 1.00 78.81 103 GLY A O 1
ATOM 779 N N . GLY A 1 104 ? -23.680 12.758 23.003 1.00 82.88 104 GLY A N 1
ATOM 780 C CA . GLY A 1 104 ? -23.468 12.833 21.566 1.00 82.88 104 GLY A CA 1
ATOM 781 C C . GLY A 1 104 ? -22.121 13.464 21.276 1.00 82.88 104 GLY A C 1
ATOM 782 O O . GLY A 1 104 ? -21.714 14.403 21.961 1.00 82.88 104 GLY A O 1
ATOM 783 N N . TYR A 1 105 ? -21.440 12.944 20.264 1.00 79.31 105 TYR A N 1
ATOM 784 C CA . TYR A 1 105 ? -20.235 13.541 19.710 1.00 79.31 105 TYR A CA 1
ATOM 785 C C . TYR A 1 105 ? -20.323 13.477 18.188 1.00 79.31 105 TYR A C 1
ATOM 787 O O . TYR A 1 105 ? -20.589 12.417 17.621 1.00 79.31 105 TYR A O 1
ATOM 795 N N . ASN A 1 106 ? -20.136 14.623 17.530 1.00 80.19 106 ASN A N 1
ATOM 796 C CA . ASN A 1 106 ? -20.303 14.763 16.085 1.00 80.19 106 ASN A CA 1
ATOM 797 C C . ASN A 1 106 ? -21.704 14.294 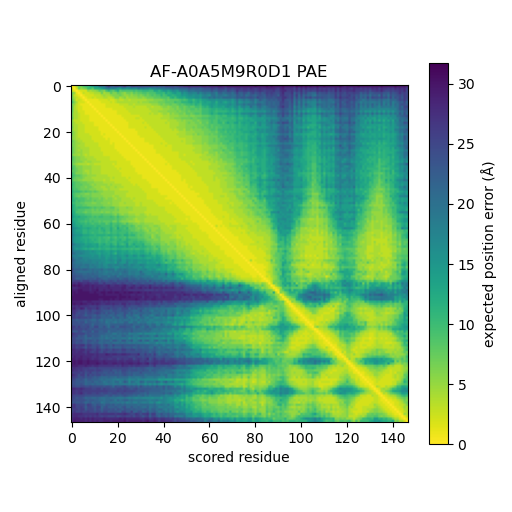15.611 1.00 80.19 106 ASN A C 1
ATOM 799 O O . ASN A 1 106 ? -22.711 14.831 16.073 1.00 80.19 106 ASN A O 1
ATOM 803 N N . SER A 1 107 ? -21.788 13.304 14.713 1.00 79.56 107 SER A N 1
ATOM 804 C CA . SER A 1 107 ? -23.054 12.714 14.234 1.00 79.56 107 SER A CA 1
ATOM 805 C C . SER A 1 107 ? -23.476 11.462 15.023 1.00 79.56 107 SER A C 1
ATOM 807 O O . SER A 1 107 ? -24.508 10.854 14.740 1.00 79.56 107 SER A O 1
ATOM 809 N N . THR A 1 108 ? -22.704 11.090 16.044 1.00 83.00 108 THR A N 1
ATOM 810 C CA . THR A 1 108 ? -22.869 9.849 16.796 1.00 83.00 108 THR A CA 1
ATOM 811 C C . THR A 1 108 ? -23.554 10.092 18.134 1.00 83.00 108 THR A C 1
ATOM 813 O O . THR A 1 108 ? -23.226 11.024 18.869 1.00 83.00 108 THR A O 1
ATOM 816 N N . GLN A 1 109 ? -24.494 9.210 18.475 1.00 84.38 109 GLN A N 1
ATOM 817 C CA . GLN A 1 109 ? -25.204 9.205 19.752 1.00 84.38 109 GLN A CA 1
ATOM 818 C C . GLN A 1 109 ? -24.850 7.951 20.554 1.00 84.38 109 GLN A C 1
ATOM 820 O O . GLN A 1 109 ? -24.735 6.849 20.010 1.00 84.38 109 GLN A O 1
ATOM 825 N N . ALA A 1 110 ? -24.708 8.128 21.861 1.00 85.50 110 ALA A N 1
ATOM 826 C CA . ALA A 1 110 ? -24.399 7.080 22.812 1.00 85.50 110 ALA A CA 1
ATOM 827 C C . ALA A 1 110 ? -25.308 7.176 24.033 1.00 85.50 110 ALA A C 1
ATOM 829 O O . ALA A 1 110 ? -25.638 8.262 24.513 1.00 85.50 110 ALA A O 1
ATOM 830 N N . VAL A 1 111 ? -25.679 6.022 24.569 1.00 84.81 111 VAL A N 1
ATOM 831 C CA . VAL A 1 111 ? -26.471 5.903 25.789 1.00 84.81 111 VAL A CA 1
ATOM 832 C C . VAL A 1 111 ? -25.619 5.226 26.845 1.00 84.81 111 VAL A C 1
ATOM 834 O O . VAL A 1 111 ? -25.027 4.179 26.609 1.00 84.81 111 VAL A O 1
ATOM 837 N N . ALA A 1 112 ? -25.568 5.821 28.025 1.00 85.62 112 ALA A N 1
ATOM 838 C CA . ALA A 1 112 ? -24.873 5.319 29.188 1.00 85.62 112 ALA A CA 1
ATOM 839 C C . ALA A 1 112 ? -25.855 5.022 30.315 1.00 85.62 112 ALA A C 1
ATOM 841 O O . ALA A 1 112 ? -26.777 5.788 30.586 1.00 85.62 112 ALA A O 1
ATOM 842 N N . VAL A 1 113 ? -25.622 3.919 31.008 1.00 83.75 113 VAL A N 1
ATOM 843 C CA . VAL A 1 113 ? -26.332 3.536 32.221 1.00 83.75 113 VAL A CA 1
ATOM 844 C C . VAL A 1 113 ? -25.313 3.152 33.274 1.00 83.75 113 VAL A C 1
ATOM 846 O O . VAL A 1 113 ? -24.306 2.508 32.993 1.00 83.75 113 VAL A O 1
ATOM 849 N N . GLY A 1 114 ? -25.553 3.538 34.511 1.00 84.38 114 GLY A N 1
ATOM 850 C CA . GLY A 1 114 ? -24.649 3.211 35.591 1.00 84.38 114 GLY A CA 1
ATOM 851 C C . GLY A 1 114 ? -25.297 3.358 36.938 1.00 84.38 114 GLY A C 1
ATOM 852 O O . GLY A 1 114 ? -26.444 3.777 37.090 1.00 84.38 114 GLY A O 1
ATOM 853 N N . THR A 1 115 ? -24.550 2.924 37.931 1.00 80.31 115 THR A N 1
ATOM 854 C CA . THR A 1 115 ? -24.997 2.874 39.305 1.00 80.31 115 THR A CA 1
ATOM 855 C C . THR A 1 115 ? -23.948 3.525 40.187 1.00 80.31 115 THR A C 1
ATOM 857 O O . THR A 1 115 ? -22.739 3.405 39.978 1.00 80.31 115 THR A O 1
ATOM 860 N N . GLY A 1 116 ? -24.426 4.287 41.160 1.00 77.38 116 GLY A N 1
ATOM 861 C CA . GLY A 1 116 ? -23.606 4.958 42.152 1.00 77.38 116 GLY A CA 1
ATOM 862 C C . GLY A 1 116 ? -24.051 4.555 43.546 1.00 77.38 116 GLY A C 1
ATOM 863 O O . GLY A 1 116 ? -25.250 4.531 43.839 1.00 77.38 116 GLY A O 1
ATOM 864 N N . TYR A 1 117 ? -23.085 4.260 44.407 1.00 73.50 117 TYR A N 1
ATOM 865 C CA . TYR A 1 117 ? -23.320 4.013 45.820 1.00 73.50 117 TYR A CA 1
ATOM 866 C C . TYR A 1 117 ? -22.384 4.882 46.658 1.00 73.50 117 TYR A C 1
ATOM 868 O O . TYR A 1 117 ? -21.164 4.846 46.497 1.00 73.50 117 TYR A O 1
ATOM 876 N N . ARG A 1 118 ? -22.967 5.679 47.556 1.00 72.62 118 ARG A N 1
ATOM 877 C CA . ARG A 1 118 ? -22.232 6.501 48.519 1.00 72.62 118 ARG A CA 1
ATOM 878 C C . ARG A 1 118 ? -22.324 5.832 49.882 1.00 72.62 118 ARG A C 1
ATOM 880 O O . ARG A 1 118 ? -23.385 5.861 50.506 1.00 72.62 118 ARG A O 1
ATOM 887 N N . PHE A 1 119 ? -21.224 5.199 50.292 1.00 71.75 119 PHE A N 1
ATOM 888 C CA . PHE A 1 119 ? -21.127 4.486 51.565 1.00 71.75 119 PHE A CA 1
ATOM 889 C C . PHE A 1 119 ? -21.239 5.479 52.728 1.00 71.75 119 PHE A C 1
ATOM 891 O O . PHE A 1 119 ? -22.075 5.297 53.608 1.00 71.75 119 PHE A O 1
ATOM 898 N N . ASN A 1 120 ? -20.478 6.575 52.667 1.00 67.06 120 ASN A N 1
ATOM 899 C CA . ASN A 1 120 ? -20.438 7.645 53.667 1.00 67.06 120 ASN A CA 1
ATOM 900 C C . ASN A 1 120 ? -20.199 8.999 52.973 1.00 67.06 120 ASN A C 1
ATOM 902 O O . ASN A 1 120 ? -19.923 9.028 51.773 1.00 67.06 120 ASN A O 1
ATOM 906 N N . GLU A 1 121 ? -20.265 10.116 53.710 1.00 69.00 121 GLU A N 1
ATOM 907 C CA . GLU A 1 121 ? -19.902 11.451 53.186 1.00 69.00 121 GLU A CA 1
ATOM 908 C C . GLU A 1 121 ? -18.515 11.431 52.523 1.00 69.00 121 GLU A C 1
ATOM 910 O O . GLU A 1 121 ? -18.355 11.936 51.417 1.00 69.00 121 GLU A O 1
ATOM 915 N N . ASN A 1 122 ? -17.581 10.689 53.122 1.00 69.81 122 ASN A N 1
ATOM 916 C CA . ASN A 1 122 ? -16.187 10.584 52.701 1.00 69.81 122 ASN A CA 1
ATOM 917 C C . ASN A 1 122 ? -15.895 9.559 51.598 1.00 69.81 122 ASN A C 1
ATOM 919 O O . ASN A 1 122 ? -14.779 9.547 51.090 1.00 69.81 122 ASN A O 1
ATOM 923 N N . ILE A 1 123 ? -16.822 8.647 51.265 1.00 71.12 123 ILE A N 1
ATOM 924 C CA . ILE A 1 123 ? -16.546 7.540 50.328 1.00 71.12 123 ILE A CA 1
ATOM 925 C C . ILE A 1 123 ? -17.731 7.312 49.389 1.00 71.12 123 ILE A C 1
ATOM 927 O O . ILE A 1 123 ? -18.812 6.881 49.810 1.00 71.12 123 ILE A O 1
ATOM 931 N N . ALA A 1 124 ? -17.501 7.510 48.091 1.00 75.06 124 ALA A N 1
ATOM 932 C CA . ALA A 1 124 ? -18.454 7.190 47.033 1.00 75.06 124 ALA A CA 1
ATOM 933 C C . ALA A 1 124 ? -17.825 6.323 45.937 1.00 75.06 124 ALA A C 1
ATOM 935 O O . ALA A 1 124 ? -16.656 6.466 45.599 1.00 75.06 124 ALA A O 1
ATOM 936 N N .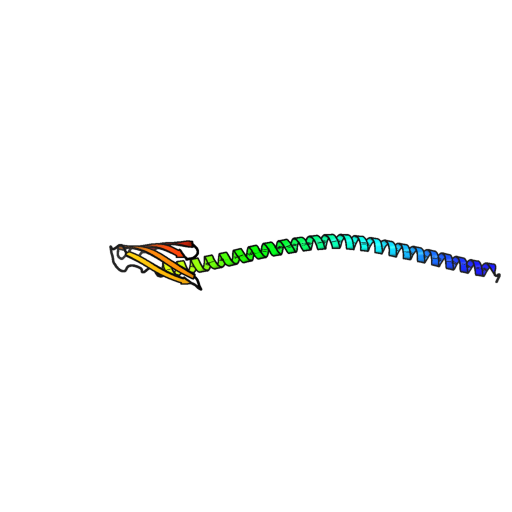 MET A 1 125 ? -18.622 5.435 45.350 1.00 79.56 125 MET A N 1
ATOM 937 C CA . MET A 1 125 ? -18.241 4.612 44.206 1.00 79.56 125 MET A CA 1
ATOM 938 C C . MET A 1 125 ? -19.281 4.761 43.096 1.00 79.56 125 MET A C 1
ATOM 940 O O . MET A 1 125 ? -20.484 4.794 43.357 1.00 79.56 125 MET A O 1
ATOM 944 N N . LYS A 1 126 ? -18.816 4.831 41.849 1.00 82.06 126 LYS A N 1
ATOM 945 C CA . LYS A 1 126 ? -19.644 4.856 40.642 1.00 82.06 126 LYS A CA 1
ATOM 946 C C . LYS A 1 126 ? -19.119 3.840 39.638 1.00 82.06 126 LYS A C 1
ATOM 948 O O . LYS A 1 126 ? -17.914 3.737 39.428 1.00 82.06 126 LYS A O 1
ATOM 953 N N . THR A 1 127 ? -20.024 3.121 38.995 1.00 86.12 127 THR A N 1
ATOM 954 C CA . THR A 1 127 ? -19.726 2.261 37.850 1.00 86.12 127 THR A CA 1
ATOM 955 C C . THR A 1 127 ? -20.737 2.533 36.747 1.00 86.12 127 THR A C 1
ATOM 957 O O . THR A 1 127 ? -21.888 2.866 37.031 1.00 86.12 127 THR A O 1
ATOM 960 N N . GLY A 1 128 ? -20.322 2.442 35.492 1.00 84.44 128 GLY A N 1
ATOM 961 C CA . GLY A 1 128 ? -21.180 2.712 34.349 1.00 84.44 128 GLY A CA 1
ATOM 962 C C . GLY A 1 128 ? -20.755 1.928 33.124 1.00 84.44 128 GLY A C 1
ATOM 963 O O . GLY A 1 128 ? -19.586 1.595 32.942 1.00 84.44 128 GLY A O 1
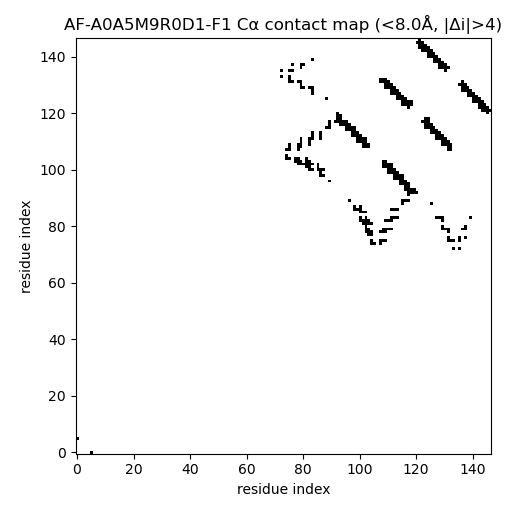ATOM 964 N N . VAL A 1 129 ? -21.732 1.626 32.281 1.00 85.94 129 VAL A N 1
ATOM 965 C CA . VAL A 1 129 ? -21.552 1.055 30.952 1.00 85.94 129 VAL A CA 1
ATOM 966 C C . VAL A 1 129 ? -22.280 1.937 29.953 1.00 85.94 129 VAL A C 1
ATOM 968 O O . VAL A 1 129 ? -23.308 2.538 30.250 1.00 85.94 129 VAL A O 1
ATOM 971 N N . SER A 1 130 ? -21.740 2.038 28.756 1.00 86.12 130 SER A N 1
ATOM 972 C CA . SER A 1 130 ? -22.290 2.847 27.686 1.00 86.12 130 SER A CA 1
ATOM 973 C C . SER A 1 130 ? -22.220 2.096 26.376 1.00 86.12 130 SER A C 1
ATOM 975 O O . SER A 1 130 ? -21.282 1.340 26.134 1.00 86.12 130 SER A O 1
ATOM 977 N N . TYR A 1 131 ? -23.253 2.299 25.574 1.00 85.50 131 TYR A N 1
ATOM 978 C CA . TYR A 1 131 ? -23.47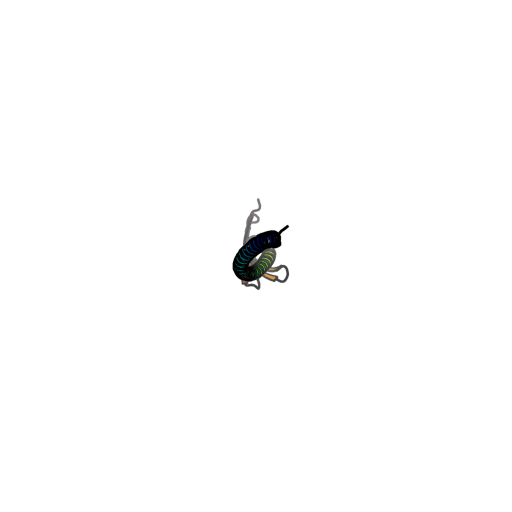5 1.674 24.288 1.00 85.50 131 TYR A CA 1
ATOM 979 C C . TYR A 1 131 ? -23.668 2.767 23.249 1.00 85.50 131 TYR A C 1
ATOM 981 O O . TYR A 1 131 ? -24.401 3.736 23.464 1.00 85.50 131 TYR A O 1
ATOM 989 N N . THR A 1 132 ? -23.018 2.600 22.111 1.00 84.88 132 THR A N 1
ATOM 990 C CA . THR A 1 132 ? -23.166 3.478 20.948 1.00 84.88 132 THR A CA 1
ATOM 991 C C . THR A 1 132 ? -23.960 2.770 19.858 1.00 84.88 132 THR A C 1
ATOM 993 O O . THR A 1 132 ? -24.011 1.539 19.815 1.00 84.88 132 THR A O 1
ATOM 996 N N . GLY A 1 133 ? -24.585 3.539 18.960 1.00 71.75 133 GLY A N 1
ATOM 997 C CA . GLY A 1 133 ? -25.362 2.984 17.841 1.00 71.75 133 GLY A CA 1
ATOM 998 C C . GLY A 1 133 ? -24.566 2.045 16.921 1.00 71.75 133 GLY A C 1
ATOM 999 O O . GLY A 1 133 ? -25.157 1.211 16.243 1.00 71.75 133 GLY A O 1
ATOM 1000 N N . SER A 1 134 ? -23.236 2.134 16.952 1.00 73.56 134 SER A N 1
ATOM 1001 C CA . SER A 1 134 ? -22.301 1.331 16.156 1.00 73.56 134 SER A CA 1
ATOM 1002 C C . SER A 1 134 ? -21.822 0.058 16.868 1.00 73.56 134 SER A C 1
ATOM 1004 O O . SER A 1 134 ? -20.865 -0.569 16.428 1.00 73.56 134 SER A O 1
ATOM 1006 N N . ASN A 1 135 ? -22.484 -0.339 17.962 1.00 75.88 135 ASN A N 1
ATOM 1007 C CA . ASN A 1 135 ? -22.170 -1.534 18.751 1.00 75.88 135 ASN A CA 1
ATOM 1008 C C . ASN A 1 135 ? -20.851 -1.462 19.555 1.00 75.88 135 ASN A C 1
ATOM 1010 O O . ASN A 1 135 ? -20.419 -2.481 20.099 1.00 75.88 135 ASN A O 1
ATOM 1014 N N . ASP A 1 136 ? -20.243 -0.277 19.692 1.00 82.56 136 ASP A N 1
ATOM 1015 C CA . ASP A 1 136 ? -19.110 -0.072 20.599 1.00 82.56 136 ASP A CA 1
ATOM 1016 C C . ASP A 1 136 ? -19.605 0.103 22.038 1.00 82.56 136 ASP A C 1
ATOM 1018 O O . ASP A 1 136 ? -20.549 0.861 22.309 1.00 82.56 136 ASP A O 1
ATOM 1022 N N . VAL A 1 137 ? -18.936 -0.594 22.960 1.00 84.44 137 VAL A N 1
ATOM 1023 C CA . VAL A 1 137 ? -19.263 -0.632 24.388 1.00 84.44 137 VAL A CA 1
ATOM 1024 C C . VAL A 1 137 ? -18.103 -0.059 25.193 1.00 84.44 137 VAL A C 1
ATOM 1026 O O . VAL A 1 137 ? -16.966 -0.509 25.061 1.00 84.44 137 VAL A O 1
ATOM 1029 N N . MET A 1 138 ? -18.388 0.896 26.075 1.00 83.31 138 MET A N 1
ATOM 1030 C CA . MET A 1 138 ? -17.415 1.438 27.028 1.00 83.31 138 MET A CA 1
ATOM 1031 C C . MET A 1 138 ? -17.897 1.258 28.459 1.00 83.31 138 MET A C 1
ATOM 1033 O O . MET A 1 138 ? -19.078 1.433 28.748 1.00 83.31 138 MET A O 1
ATOM 1037 N N . TYR A 1 139 ? -16.972 0.965 29.370 1.00 84.44 139 TYR A N 1
ATOM 1038 C CA . TYR A 1 139 ? -17.236 0.836 30.799 1.00 84.44 139 TYR A CA 1
ATOM 1039 C C . TYR A 1 139 ? -16.331 1.779 31.594 1.00 84.44 139 TYR A C 1
ATOM 1041 O O . TYR A 1 139 ? -15.182 2.014 31.220 1.00 84.44 139 TYR A O 1
ATOM 1049 N N . ASN A 1 140 ? -16.832 2.315 32.703 1.00 82.81 140 ASN A N 1
ATOM 1050 C CA . ASN A 1 140 ? -16.033 3.093 33.640 1.00 82.81 140 ASN A CA 1
ATOM 1051 C C . ASN A 1 140 ? -16.305 2.689 35.087 1.00 82.81 140 ASN A C 1
ATOM 1053 O O . ASN A 1 140 ? -17.396 2.259 35.454 1.00 82.81 140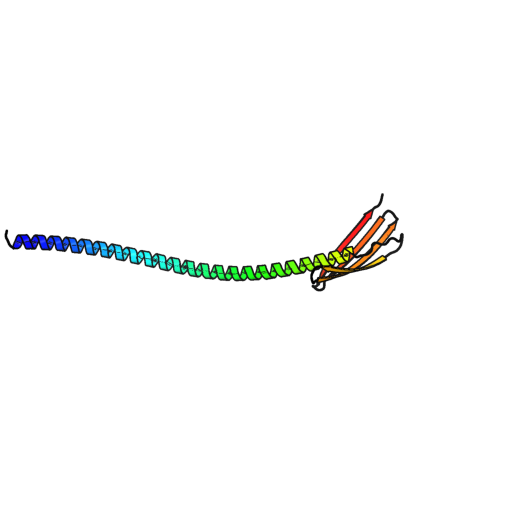 ASN A O 1
ATOM 1057 N N . MET A 1 141 ? -15.291 2.876 35.924 1.00 83.00 141 MET A N 1
ATOM 1058 C CA . MET A 1 141 ? -15.380 2.714 37.368 1.00 83.00 141 MET A CA 1
ATOM 1059 C C . MET A 1 141 ? -14.619 3.862 38.021 1.00 83.00 141 MET A C 1
ATOM 1061 O O . MET A 1 141 ? -13.503 4.177 37.614 1.00 83.00 141 MET A O 1
ATOM 1065 N N . ALA A 1 142 ? -15.227 4.497 39.014 1.00 75.88 142 ALA A N 1
ATOM 1066 C CA . ALA A 1 142 ? -14.644 5.609 39.745 1.00 75.88 142 ALA A CA 1
ATOM 1067 C C . ALA A 1 142 ? -14.919 5.455 41.240 1.00 75.88 142 ALA A C 1
ATOM 1069 O O . ALA A 1 142 ? -16.007 5.042 41.647 1.00 75.88 142 ALA A O 1
ATOM 1070 N N . VAL A 1 143 ? -13.933 5.823 42.050 1.00 79.81 143 VAL A N 1
ATOM 1071 C CA . VAL A 1 143 ? -14.043 5.915 43.505 1.00 79.81 143 VAL A CA 1
ATOM 1072 C C . VAL A 1 143 ? -13.656 7.327 43.918 1.00 79.81 143 VAL A C 1
ATOM 1074 O O . VAL A 1 143 ? -12.716 7.900 43.372 1.00 79.81 143 VAL A O 1
ATOM 1077 N N . ASN A 1 144 ? -14.413 7.905 44.838 1.00 75.12 144 ASN A N 1
ATOM 1078 C CA . ASN A 1 144 ? -14.196 9.240 45.364 1.00 75.12 144 ASN A CA 1
ATOM 1079 C C . ASN A 1 144 ? -13.991 9.136 46.880 1.00 75.12 144 ASN A C 1
ATOM 1081 O O . ASN A 1 144 ? -14.777 8.469 47.559 1.00 75.12 144 ASN A O 1
ATOM 1085 N N . LEU A 1 145 ? -12.908 9.751 47.360 1.00 77.12 145 LEU A N 1
ATOM 1086 C CA . LEU A 1 145 ? -12.481 9.791 48.754 1.00 77.12 145 LEU A CA 1
ATOM 1087 C C . LEU A 1 145 ? -12.316 11.261 49.159 1.00 77.12 145 LEU A C 1
ATOM 1089 O O . LEU A 1 145 ? -11.497 11.963 48.568 1.00 77.12 145 LEU A O 1
ATOM 1093 N N . GLU A 1 146 ? -13.065 11.709 50.162 1.00 64.06 146 GLU A N 1
ATOM 1094 C CA . GLU A 1 146 ? -12.947 13.050 50.754 1.00 64.06 146 GLU A CA 1
ATOM 1095 C C . GLU A 1 146 ? -12.356 12.911 52.170 1.00 64.06 146 GLU A C 1
ATOM 1097 O O . GLU A 1 146 ? -12.875 12.127 52.970 1.00 64.06 146 GLU A O 1
ATOM 1102 N N . TRP A 1 147 ? -11.270 13.632 52.479 1.00 73.00 147 TRP A N 1
ATOM 1103 C CA . TRP A 1 147 ? -10.611 13.646 53.796 1.00 73.00 147 TRP A CA 1
ATOM 1104 C C . TRP A 1 147 ? -10.640 15.033 54.438 1.00 73.00 147 TRP A C 1
ATOM 1106 O O . TRP A 1 147 ? -10.618 16.035 53.686 1.00 73.00 147 TRP A O 1
#

Radius of gyration: 42.88 Å; Cα contacts (8 Å, |Δi|>4): 195; chains: 1; bounding box: 82×20×119 Å

Secondary structure (DSSP, 8-state):
--HHHHHHHHHHHHHHHHHHHHHHHHHHHHHHHHHHHHHHHHHHHHHHHHHHHHHHHHHHHHHHHHHHHHHHHHHHHHHHHHHHHTSPPP--TT-EEEEEEEEEETTEEEEEEEEEEEEETTEEEEEEEEEETTS-EEEEEEEEE--

Mean predicted aligned error: 11.24 Å

Foldseek 3Di:
DDPVVVVVVVVVVVVVVVVVVVVVVVVVVVVVVVVVVVVVVVVVVVVVVVVVVVVVVVVVVVVVVVVVVVVVLVQQVVQQVQQVVQFDADPDAADKDKGKGWGGGDPWIKIKIWIKHHPGPFKIKIKMWMATPVGDIDIDIDIGGDD

InterPro domains:
  IPR005594 Trimeric autotransporter adhesin YadA-like, C-terminal membrane anchor domain [PF03895] (89-147)
  IPR045584 Pilin-like [SSF54523] (56-147)

Nearest PDB structures (foldseek):
  2lme-assembly1_A  TM=9.375E-01  e=5.722E-08  Yersinia enterocolitica subsp. enterocolitica 8081
  4w78-assembly1_F  TM=4.091E-01  e=6.241E-01  Mycobacterium tuberculosis SUMu008
  3lbe-assembly1_B  TM=3.634E-01  e=7.799E-01  Streptococcus mutans UA159
  1psu-assembly1_A  TM=4.904E-01  e=2.247E+00  Escherichia coli
  4xy6-assembly1_A  TM=3.565E-01  e=1.521E+00  Streptococcus pneumoniae TIGR4